Protein AF-A0A945A8D3-F1 (afdb_monomer_lite)

Foldseek 3Di:
DPPVVVVVVVVVVVVVVVVVVVVVVVVVQQVVDPQPFFKKKKWWWKWAPDPPPDPPPDPDTDTDIDIDIDTDGDSDPVRRVVVQVVVQVVVVVCCVVPPCVVPPHIDGDDIDMDGPVPPD

Radius of gyration: 26.57 Å; chains: 1; bounding box: 71×27×73 Å

pLDDT: mean 70.33, std 12.01, range [45.16, 86.5]

Structure (mmCIF, N/CA/C/O backbone):
data_AF-A0A945A8D3-F1
#
_entry.id   AF-A0A945A8D3-F1
#
loop_
_atom_site.group_PDB
_atom_site.id
_atom_site.type_symbol
_atom_site.label_atom_id
_atom_site.label_alt_id
_atom_site.label_comp_id
_atom_site.label_asym_id
_atom_site.label_entity_id
_atom_site.label_seq_id
_atom_site.pdbx_PDB_ins_code
_atom_site.Cartn_x
_atom_site.Cartn_y
_atom_site.Cartn_z
_atom_site.occupancy
_atom_site.B_iso_or_equiv
_atom_site.auth_seq_id
_atom_site.auth_comp_id
_atom_site.auth_asym_id
_atom_site.auth_atom_id
_atom_site.pdbx_PDB_model_num
ATOM 1 N N . MET A 1 1 ? -46.287 -13.368 46.633 1.00 57.59 1 MET A N 1
ATOM 2 C CA . MET A 1 1 ? -46.154 -12.188 45.743 1.00 57.59 1 MET A CA 1
ATOM 3 C C . MET A 1 1 ? -44.778 -11.512 45.806 1.00 57.59 1 MET A C 1
ATOM 5 O O . MET A 1 1 ? -44.455 -10.834 44.848 1.00 57.59 1 MET A O 1
ATOM 9 N N . GLY A 1 2 ? -43.952 -11.693 46.851 1.00 58.75 2 GLY A N 1
ATOM 10 C CA . GLY A 1 2 ? -42.646 -11.010 46.960 1.00 58.75 2 GLY A CA 1
ATOM 11 C C . GLY A 1 2 ? -41.500 -11.566 46.096 1.00 58.75 2 GLY A C 1
ATOM 12 O O . GLY A 1 2 ? -40.631 -10.803 45.688 1.00 58.75 2 GLY A O 1
ATOM 13 N N . GLU A 1 3 ? -41.496 -12.864 45.773 1.00 58.59 3 GLU A N 1
ATOM 14 C CA . GLU A 1 3 ? -40.384 -13.493 45.028 1.00 58.59 3 GLU A CA 1
ATOM 15 C C . GLU A 1 3 ? -40.345 -13.118 43.539 1.00 58.59 3 GLU A C 1
ATOM 17 O O . GLU A 1 3 ? -39.271 -12.929 42.971 1.00 58.59 3 GLU A O 1
ATOM 22 N N . VAL A 1 4 ? -41.512 -12.935 42.913 1.00 69.06 4 VAL A N 1
ATOM 23 C CA . VAL A 1 4 ? -41.612 -12.572 41.487 1.00 69.06 4 VAL A CA 1
ATOM 24 C C . VAL A 1 4 ? -41.061 -11.163 41.245 1.00 69.06 4 VAL A C 1
ATOM 26 O O . VAL A 1 4 ? -40.375 -10.919 40.254 1.00 69.06 4 VAL A O 1
ATOM 29 N N . THR A 1 5 ? -41.290 -10.243 42.183 1.00 70.69 5 THR A N 1
ATOM 30 C CA . THR A 1 5 ? -40.803 -8.859 42.117 1.00 70.69 5 THR A CA 1
ATOM 31 C C . THR A 1 5 ? -39.278 -8.781 42.241 1.00 70.69 5 THR A C 1
ATOM 33 O O . THR A 1 5 ? -38.643 -7.977 41.562 1.00 70.69 5 THR A O 1
ATOM 36 N N . LEU A 1 6 ? -38.682 -9.652 43.063 1.00 70.38 6 LEU A N 1
ATOM 37 C CA . LEU A 1 6 ? -37.231 -9.760 43.249 1.00 70.38 6 LEU A CA 1
ATOM 38 C C . LEU A 1 6 ? -36.528 -10.314 42.003 1.00 70.38 6 LEU A C 1
ATOM 40 O O . LEU A 1 6 ? -35.495 -9.781 41.597 1.00 70.38 6 LEU A O 1
ATOM 44 N N . MET A 1 7 ? -37.111 -11.325 41.352 1.00 75.88 7 MET A N 1
ATOM 45 C CA . MET A 1 7 ? -36.576 -11.847 40.090 1.00 75.88 7 MET A CA 1
ATOM 46 C C . MET A 1 7 ? -36.651 -10.822 38.955 1.00 75.88 7 MET A C 1
ATOM 48 O O . MET A 1 7 ? -35.687 -10.677 38.201 1.00 75.88 7 MET A O 1
ATOM 52 N N . LEU A 1 8 ? -37.753 -10.071 38.857 1.00 77.94 8 LEU A N 1
ATOM 53 C CA . LEU A 1 8 ? -37.900 -9.037 37.830 1.00 77.94 8 LEU A CA 1
ATOM 54 C C . LEU A 1 8 ? -36.867 -7.915 38.008 1.00 77.94 8 LEU A C 1
ATOM 56 O O . LEU A 1 8 ? -36.231 -7.495 37.043 1.00 77.94 8 LEU A O 1
ATOM 60 N N . ALA A 1 9 ? -36.659 -7.466 39.249 1.00 78.56 9 ALA A N 1
ATOM 61 C CA . ALA A 1 9 ? -35.666 -6.444 39.568 1.00 78.56 9 ALA A CA 1
ATOM 62 C C . ALA A 1 9 ? -34.234 -6.910 39.247 1.00 78.56 9 ALA A C 1
ATOM 64 O O . ALA A 1 9 ? -33.450 -6.143 38.686 1.00 78.56 9 ALA A O 1
ATOM 65 N N . GLY A 1 10 ? -33.910 -8.176 39.536 1.00 79.56 10 GLY A N 1
ATOM 66 C CA . GLY A 1 10 ? -32.617 -8.773 39.197 1.00 79.56 10 GLY A CA 1
ATOM 67 C C . GLY A 1 10 ? -32.368 -8.846 37.689 1.00 79.56 10 GLY A C 1
ATOM 68 O O . GLY A 1 10 ? -31.277 -8.509 37.229 1.00 79.56 10 GLY A O 1
ATOM 69 N N . LEU A 1 11 ? -33.388 -9.212 36.907 1.00 86.50 11 LEU A N 1
ATOM 70 C CA . LEU A 1 11 ? -33.291 -9.275 35.447 1.00 86.50 11 LEU A CA 1
ATOM 71 C C . LEU A 1 11 ? -33.061 -7.886 34.834 1.00 86.50 11 LEU A C 1
ATOM 73 O O . LEU A 1 11 ? -32.198 -7.718 33.976 1.00 86.50 11 LEU A O 1
ATOM 77 N N . ILE A 1 12 ? -33.791 -6.876 35.315 1.00 85.50 12 ILE A N 1
ATOM 78 C CA . ILE A 1 12 ? -33.650 -5.490 34.851 1.00 85.50 12 ILE A CA 1
ATOM 79 C C . ILE A 1 12 ? -32.253 -4.959 35.182 1.00 85.50 12 ILE A C 1
ATOM 81 O O . ILE A 1 12 ? -31.591 -4.390 34.313 1.00 85.50 12 ILE A O 1
ATOM 85 N N . ALA A 1 13 ? -31.770 -5.189 36.406 1.00 83.69 13 ALA A N 1
ATOM 86 C CA . ALA A 1 13 ? -30.426 -4.789 36.809 1.00 83.69 13 ALA A CA 1
ATOM 87 C C . ALA A 1 13 ? -29.351 -5.460 35.940 1.00 83.69 13 ALA A C 1
ATOM 89 O O . ALA A 1 13 ? -28.419 -4.791 35.496 1.00 83.6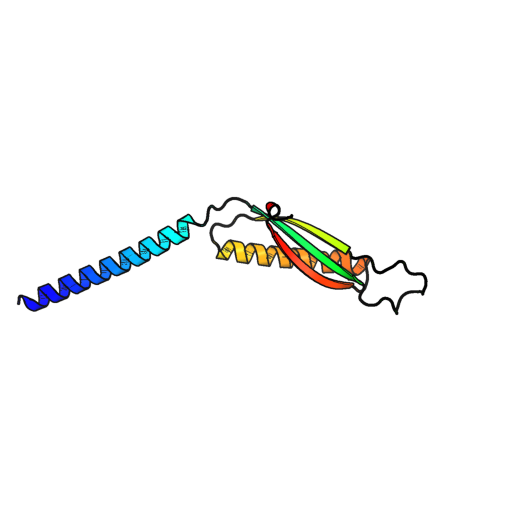9 13 ALA A O 1
ATOM 90 N N . PHE A 1 14 ? -29.508 -6.749 35.628 1.00 84.44 14 PHE A N 1
ATOM 91 C CA . PHE A 1 14 ? -28.596 -7.475 34.748 1.00 84.44 14 PHE A CA 1
ATOM 92 C C . PHE A 1 14 ? -28.607 -6.921 33.314 1.00 84.44 14 PHE A C 1
ATOM 94 O O . PHE A 1 14 ? -27.544 -6.647 32.756 1.00 84.44 14 PHE A O 1
ATOM 101 N N . CYS A 1 15 ? -29.784 -6.672 32.732 1.00 82.38 15 CYS A N 1
ATOM 102 C CA . CYS A 1 15 ? -29.912 -6.079 31.397 1.00 82.38 15 CYS A CA 1
ATOM 103 C C . CYS A 1 15 ? -29.283 -4.681 31.314 1.00 82.38 15 CYS A C 1
ATOM 105 O O . CYS A 1 15 ? -28.598 -4.370 30.334 1.00 82.38 15 CYS A O 1
ATOM 107 N N . LEU A 1 16 ? -29.466 -3.852 32.346 1.00 86.38 16 LEU A N 1
ATOM 108 C CA . LEU A 1 16 ? -28.845 -2.530 32.423 1.00 86.38 16 LEU A CA 1
ATOM 109 C C . LEU A 1 16 ? -27.324 -2.638 32.527 1.00 86.38 16 LEU A C 1
ATOM 111 O O . LEU A 1 16 ? -26.613 -1.919 31.832 1.00 86.38 16 LEU A O 1
ATOM 115 N N . LEU A 1 17 ? -26.820 -3.568 33.337 1.00 85.88 17 LEU A N 1
ATOM 116 C CA . LEU A 1 17 ? -25.389 -3.763 33.548 1.00 85.88 17 LEU A CA 1
ATOM 117 C C . LEU A 1 17 ? -24.696 -4.265 32.269 1.00 85.88 17 LEU A C 1
ATOM 119 O O . LEU A 1 17 ? -23.657 -3.729 31.887 1.00 85.88 17 LEU A O 1
ATOM 123 N N . VAL A 1 18 ? -25.312 -5.204 31.544 1.00 83.31 18 VAL A N 1
ATOM 124 C CA . VAL A 1 18 ? -24.830 -5.665 30.229 1.00 83.31 18 VAL A CA 1
ATOM 125 C C . VAL A 1 18 ? -24.836 -4.526 29.206 1.00 83.31 18 VAL A C 1
ATOM 127 O O . VAL A 1 18 ? -23.840 -4.329 28.511 1.00 83.31 18 VAL A O 1
ATOM 130 N N . SER A 1 19 ? -25.909 -3.732 29.152 1.00 78.31 19 SER A N 1
ATOM 131 C CA . SER A 1 19 ? -26.005 -2.572 28.252 1.00 78.31 19 SER A CA 1
ATOM 132 C C . SER A 1 19 ? -24.929 -1.525 28.551 1.00 78.31 19 SER A C 1
ATOM 134 O O . SER A 1 19 ? -24.326 -0.976 27.632 1.00 78.31 19 SER A O 1
ATOM 136 N N . LEU A 1 20 ? -24.629 -1.289 29.831 1.00 80.69 20 LEU A N 1
ATOM 137 C CA . LEU A 1 20 ? -23.614 -0.327 30.261 1.00 80.69 20 LEU A CA 1
ATOM 138 C C . LEU A 1 20 ? -22.192 -0.801 29.928 1.00 80.69 20 LEU A C 1
ATOM 140 O O . LEU A 1 20 ? -21.364 -0.001 29.495 1.00 80.69 20 LEU A O 1
ATOM 144 N N . ILE A 1 21 ? -21.913 -2.101 30.084 1.00 78.38 21 ILE A N 1
ATOM 145 C CA . ILE A 1 21 ? -20.645 -2.714 29.659 1.00 78.38 21 ILE A CA 1
ATOM 146 C C . ILE A 1 21 ? -20.495 -2.617 28.140 1.00 78.38 21 ILE A C 1
ATOM 148 O O . ILE A 1 21 ? -19.424 -2.251 27.654 1.00 78.38 21 ILE A O 1
ATOM 152 N N . TYR A 1 22 ? -21.561 -2.906 27.390 1.00 71.88 22 TYR A N 1
ATOM 153 C CA . TYR A 1 22 ? -21.550 -2.831 25.932 1.00 71.88 22 TYR A CA 1
ATOM 154 C C . TYR A 1 22 ? -21.311 -1.394 25.447 1.00 71.88 22 TYR A C 1
ATOM 156 O O . TYR A 1 22 ? -20.406 -1.164 24.647 1.00 71.88 22 TYR A O 1
ATOM 164 N N . ALA A 1 23 ? -22.026 -0.418 26.016 1.00 69.19 23 ALA A N 1
ATOM 165 C CA . ALA A 1 23 ? -21.848 1.002 25.719 1.00 69.19 23 ALA A CA 1
ATOM 166 C C . ALA A 1 23 ? -20.436 1.493 26.072 1.00 69.19 23 ALA A C 1
ATOM 168 O O . ALA A 1 23 ? -19.796 2.157 25.261 1.00 69.19 23 ALA A O 1
ATOM 169 N N . ARG A 1 24 ? -19.892 1.109 27.238 1.00 63.50 24 ARG A N 1
ATOM 170 C CA . ARG A 1 24 ? -18.512 1.465 27.612 1.00 63.50 24 ARG A CA 1
ATOM 171 C C . ARG A 1 24 ? -17.471 0.852 26.686 1.00 63.50 24 ARG A C 1
ATOM 173 O O . ARG A 1 24 ? -16.492 1.519 26.356 1.00 63.50 24 ARG A O 1
ATOM 180 N N . LYS A 1 25 ? -17.677 -0.390 26.242 1.00 56.47 25 LYS A N 1
ATOM 181 C CA . LYS A 1 25 ? -16.790 -1.032 25.267 1.00 56.47 25 LYS A CA 1
ATOM 182 C C . LYS A 1 25 ? -16.841 -0.302 23.923 1.00 56.47 25 LYS A C 1
ATOM 184 O O . LYS A 1 25 ? -15.798 -0.084 23.323 1.00 56.47 25 LYS A O 1
ATOM 189 N N . GLN A 1 26 ? -18.020 0.145 23.495 1.00 50.91 26 GLN A N 1
ATOM 190 C CA . GLN A 1 26 ? -18.185 0.933 22.273 1.00 50.91 26 GLN A CA 1
ATOM 191 C C . GLN A 1 26 ? -17.532 2.318 22.378 1.00 50.91 26 GLN A C 1
ATOM 193 O O . GLN A 1 26 ? -16.815 2.709 21.464 1.00 50.91 26 GLN A O 1
ATOM 198 N N . SER A 1 27 ? -17.686 3.028 23.502 1.00 51.47 27 SER A N 1
ATOM 199 C CA . SER A 1 27 ? -17.025 4.325 23.723 1.00 51.47 27 SER A CA 1
ATOM 200 C C . SER A 1 27 ? -15.501 4.209 23.765 1.00 51.47 27 SER A C 1
ATOM 202 O O . SER A 1 27 ? -14.812 5.066 23.222 1.00 51.47 27 SER A O 1
ATOM 204 N N . SER A 1 28 ? -14.968 3.128 24.344 1.00 50.06 28 SER A N 1
ATOM 205 C CA . SER A 1 28 ? -13.524 2.870 24.347 1.00 50.06 28 SER A CA 1
ATOM 206 C C . SER A 1 28 ? -12.972 2.557 22.953 1.00 50.06 28 SER A C 1
ATOM 208 O O . SER A 1 28 ? -11.798 2.812 22.711 1.00 50.06 28 SER A O 1
ATOM 210 N N . VAL A 1 29 ? -13.786 2.004 22.048 1.00 48.59 29 VAL A N 1
ATOM 211 C CA . VAL A 1 29 ? -13.392 1.732 20.654 1.00 48.59 29 VAL A CA 1
ATOM 212 C C . VAL A 1 29 ? -13.577 2.976 19.775 1.00 48.59 29 VAL A C 1
ATOM 214 O O . VAL A 1 29 ? -12.749 3.234 18.907 1.00 48.59 29 VAL A O 1
ATOM 217 N N . ALA A 1 30 ? -14.605 3.789 20.032 1.00 45.56 30 ALA A N 1
ATOM 218 C CA . ALA A 1 30 ? -14.850 5.043 19.319 1.00 45.56 30 ALA A CA 1
ATOM 219 C C . ALA A 1 30 ? -13.794 6.122 19.624 1.00 45.56 30 ALA A C 1
ATOM 221 O O . ALA A 1 30 ? -13.480 6.925 18.756 1.00 45.56 30 ALA A O 1
ATOM 222 N N . GLN A 1 31 ? -13.191 6.116 20.819 1.00 45.78 31 GLN A N 1
ATOM 223 C CA . GLN A 1 31 ? -12.116 7.054 21.184 1.00 45.78 31 GLN A CA 1
ATOM 224 C C . GLN A 1 31 ? -10.725 6.694 20.625 1.00 45.78 31 GLN A C 1
ATOM 226 O O . GLN A 1 31 ? -9.772 7.427 20.872 1.00 45.78 31 GLN A O 1
ATOM 231 N N . LEU A 1 32 ? -10.588 5.597 19.873 1.00 48.41 32 LEU A N 1
ATOM 232 C CA . LEU A 1 32 ? -9.328 5.204 19.221 1.00 48.41 32 LEU A CA 1
ATOM 233 C C . LEU A 1 32 ? -9.239 5.626 17.747 1.00 48.41 32 LEU A C 1
ATOM 235 O O . LEU A 1 32 ? -8.175 5.494 17.147 1.00 48.41 32 LEU A O 1
ATOM 239 N N . PHE A 1 33 ? -10.326 6.143 17.172 1.00 49.62 33 PHE A N 1
ATOM 240 C CA . PHE A 1 33 ? -10.346 6.679 15.816 1.00 49.62 33 PHE A CA 1
ATOM 241 C C . PHE A 1 33 ? -10.446 8.196 15.885 1.00 49.62 33 PHE A C 1
ATOM 243 O O . PHE A 1 33 ? -11.534 8.756 15.934 1.00 49.62 33 PHE A O 1
ATOM 250 N N . ASP A 1 34 ? -9.294 8.859 15.904 1.00 52.50 34 ASP A N 1
ATOM 251 C CA . ASP A 1 34 ? -9.219 10.244 15.456 1.00 52.50 34 ASP A CA 1
ATOM 252 C C . ASP A 1 34 ? -9.200 10.184 13.916 1.00 52.50 34 ASP A C 1
ATOM 254 O O . ASP A 1 34 ? -8.234 9.643 13.364 1.00 52.50 34 ASP A O 1
ATOM 258 N 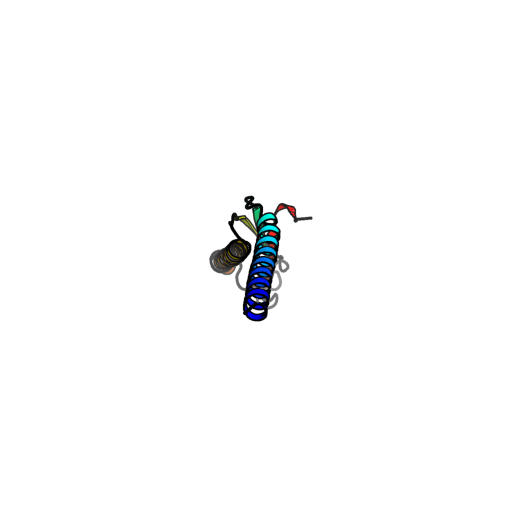N . PRO A 1 35 ? -10.258 10.622 13.197 1.00 57.72 35 PRO A N 1
ATOM 259 C CA . PRO A 1 35 ? -10.333 10.571 11.737 1.00 57.72 35 PRO A CA 1
ATOM 260 C C . PRO A 1 35 ? -9.434 11.653 11.125 1.00 57.72 35 PRO A C 1
ATOM 262 O O . PRO A 1 35 ? -9.859 12.468 10.300 1.00 57.72 35 PRO A O 1
ATOM 265 N N . GLN A 1 36 ? -8.172 11.696 11.552 1.00 62.81 36 GLN A N 1
ATOM 266 C CA . GLN A 1 36 ? -7.192 12.585 10.976 1.00 62.81 36 GLN A CA 1
ATOM 267 C C . GLN A 1 36 ? -6.820 12.079 9.586 1.00 62.81 36 GLN A C 1
ATOM 269 O O . GLN A 1 36 ? -6.481 10.899 9.414 1.00 62.81 36 GLN A O 1
ATOM 274 N N . PRO A 1 37 ? -6.856 12.965 8.580 1.00 70.75 37 PRO A N 1
ATOM 275 C CA . PRO A 1 37 ? -6.382 12.628 7.256 1.00 70.75 37 PRO A CA 1
ATOM 276 C C . PRO A 1 37 ? -4.925 12.178 7.354 1.00 70.75 37 PRO A C 1
ATOM 278 O O . PRO A 1 37 ? -4.044 12.942 7.741 1.00 70.75 37 PRO A O 1
ATOM 281 N N . THR A 1 38 ? -4.682 10.918 7.010 1.00 76.00 38 THR A N 1
ATOM 282 C CA . THR A 1 38 ? -3.357 10.310 7.073 1.00 76.00 38 THR A CA 1
ATOM 283 C C . THR A 1 38 ? -2.832 10.140 5.660 1.00 76.00 38 THR A C 1
ATOM 285 O O . THR A 1 38 ? -3.515 9.598 4.786 1.00 76.00 38 THR A O 1
ATOM 288 N N . ASP A 1 39 ? -1.605 10.593 5.431 1.00 81.12 39 ASP A N 1
ATOM 289 C CA . ASP A 1 39 ? -0.926 10.381 4.161 1.00 81.12 39 ASP A CA 1
ATOM 290 C C . ASP A 1 39 ? -0.433 8.929 4.088 1.00 81.12 39 ASP A C 1
ATOM 292 O O . ASP A 1 39 ? 0.230 8.432 4.999 1.00 81.12 39 ASP A O 1
ATOM 296 N N . TYR A 1 40 ? -0.781 8.239 3.007 1.00 77.62 40 TYR A N 1
ATOM 297 C CA . TYR A 1 40 ? -0.417 6.860 2.711 1.00 77.62 40 TYR A CA 1
ATOM 298 C C . TYR A 1 40 ? 0.459 6.784 1.473 1.00 77.62 40 TYR A C 1
ATOM 300 O O . TYR A 1 40 ? 0.269 7.491 0.484 1.00 77.62 40 TYR A O 1
ATOM 308 N N . ALA A 1 41 ? 1.402 5.862 1.552 1.00 80.00 41 ALA A N 1
ATOM 309 C CA . ALA A 1 41 ? 2.367 5.530 0.537 1.00 80.00 41 ALA A CA 1
ATOM 310 C C . ALA A 1 41 ? 2.130 4.104 0.051 1.00 80.00 41 ALA A C 1
ATOM 312 O O . ALA A 1 41 ? 2.060 3.196 0.878 1.00 80.00 41 ALA A O 1
ATOM 313 N N . LEU A 1 42 ? 2.066 3.901 -1.263 1.00 78.25 42 LEU A N 1
ATOM 314 C CA . LEU A 1 42 ? 2.214 2.584 -1.869 1.00 78.25 42 LEU A CA 1
ATOM 315 C C . LEU A 1 42 ? 3.546 2.517 -2.602 1.00 78.25 42 LEU A C 1
ATOM 317 O O . LEU A 1 42 ? 3.750 3.266 -3.553 1.00 78.25 42 LEU A O 1
ATOM 321 N N . THR A 1 43 ? 4.405 1.597 -2.194 1.00 78.88 43 THR A N 1
ATOM 322 C CA . THR A 1 43 ? 5.649 1.293 -2.895 1.00 78.88 43 THR A CA 1
ATOM 323 C C . THR A 1 43 ? 5.496 -0.043 -3.606 1.00 78.88 43 THR A C 1
ATOM 325 O O . THR A 1 43 ? 5.160 -1.049 -2.979 1.00 78.88 43 THR A O 1
ATOM 328 N N . ILE A 1 44 ? 5.720 -0.051 -4.918 1.00 75.38 44 ILE A N 1
ATOM 329 C CA . ILE A 1 44 ? 5.738 -1.266 -5.735 1.00 75.38 44 ILE A CA 1
ATOM 330 C C . ILE A 1 44 ? 7.181 -1.525 -6.152 1.00 75.38 44 ILE A C 1
ATOM 332 O O . ILE A 1 44 ? 7.786 -0.677 -6.807 1.00 75.38 44 ILE A O 1
ATOM 336 N N . TRP A 1 45 ? 7.705 -2.700 -5.795 1.00 76.69 45 TRP A N 1
ATOM 337 C CA . TRP A 1 45 ? 8.975 -3.199 -6.319 1.00 76.69 45 TRP A CA 1
ATOM 338 C C . TRP A 1 45 ? 8.712 -4.227 -7.407 1.00 76.69 45 TRP A C 1
ATOM 340 O O . TRP A 1 45 ? 8.011 -5.221 -7.183 1.00 76.69 45 TRP A O 1
ATOM 350 N N . ALA A 1 46 ? 9.295 -3.996 -8.576 1.00 71.06 46 ALA A N 1
ATOM 351 C CA . ALA A 1 46 ? 9.222 -4.912 -9.698 1.00 71.06 46 ALA A CA 1
ATOM 352 C C . ALA A 1 46 ? 10.623 -5.250 -10.211 1.00 71.06 46 ALA A C 1
ATOM 354 O O . ALA A 1 46 ? 11.459 -4.362 -10.388 1.00 71.06 46 ALA A O 1
ATOM 355 N N . ASP A 1 47 ? 10.837 -6.538 -10.471 1.00 71.19 47 ASP A N 1
ATOM 356 C CA . ASP A 1 47 ? 12.029 -7.077 -11.115 1.00 71.19 47 ASP A CA 1
ATOM 357 C C . ASP A 1 47 ? 11.631 -7.576 -12.518 1.00 71.19 47 ASP A C 1
ATOM 359 O O . ASP A 1 47 ? 10.505 -8.044 -12.705 1.00 71.19 47 ASP A O 1
ATOM 363 N N . PRO A 1 48 ? 12.487 -7.487 -13.541 1.00 65.12 48 PRO A N 1
ATOM 364 C CA . PRO A 1 48 ? 12.164 -8.010 -14.868 1.00 65.12 48 PRO A CA 1
ATOM 365 C C . PRO A 1 48 ? 11.956 -9.533 -14.839 1.00 65.12 48 PRO A C 1
ATOM 367 O O . PRO A 1 48 ? 12.564 -10.258 -14.049 1.00 65.12 48 PRO A O 1
ATOM 370 N N . ALA A 1 49 ? 11.049 -10.028 -15.684 1.00 65.44 49 ALA A N 1
ATOM 371 C CA . ALA A 1 49 ? 10.533 -11.391 -15.589 1.00 65.44 49 ALA A CA 1
ATOM 372 C C . ALA A 1 49 ? 11.539 -12.480 -16.000 1.00 65.44 49 ALA A C 1
ATOM 374 O O . ALA A 1 49 ? 11.392 -13.608 -15.517 1.00 65.44 49 ALA A O 1
ATOM 375 N N . ASP A 1 50 ? 12.553 -12.154 -16.810 1.00 60.16 50 ASP A N 1
ATOM 376 C CA . ASP A 1 50 ? 13.661 -13.049 -17.166 1.00 60.16 50 ASP A CA 1
ATOM 377 C C . ASP A 1 50 ? 14.829 -12.268 -17.818 1.00 60.16 50 ASP A C 1
ATOM 379 O O . ASP A 1 50 ? 14.582 -11.498 -18.749 1.00 60.16 50 ASP A O 1
ATOM 383 N N . PRO A 1 51 ? 16.094 -12.434 -17.383 1.00 51.28 51 PRO A N 1
ATOM 384 C CA . PRO A 1 51 ? 17.254 -11.890 -18.095 1.00 51.28 51 PRO A CA 1
ATOM 385 C C . PRO A 1 51 ? 17.625 -12.670 -19.374 1.00 51.28 51 PRO A C 1
ATOM 387 O O . PRO A 1 51 ? 18.441 -12.185 -20.151 1.00 51.28 51 PRO A O 1
ATOM 390 N N . THR A 1 52 ? 17.065 -13.865 -19.618 1.00 50.25 52 THR A N 1
ATOM 391 C CA . THR A 1 52 ? 17.520 -14.768 -20.701 1.00 50.25 52 THR A CA 1
ATOM 392 C C . THR A 1 52 ? 16.892 -14.528 -22.079 1.00 50.25 52 THR A C 1
ATOM 394 O O . THR A 1 52 ? 17.347 -15.103 -23.066 1.00 50.25 52 THR A O 1
ATOM 397 N N . THR A 1 53 ? 15.885 -13.658 -22.185 1.00 49.50 53 THR A N 1
ATOM 398 C CA . THR A 1 53 ? 15.186 -13.347 -23.451 1.00 49.50 53 THR A CA 1
ATOM 399 C C . THR A 1 53 ? 15.579 -12.006 -24.081 1.00 49.50 53 THR A C 1
ATOM 401 O O . THR A 1 53 ? 15.017 -11.630 -25.108 1.00 49.50 53 THR A O 1
ATOM 404 N N . GLY A 1 54 ? 16.528 -11.274 -23.489 1.00 53.19 54 GLY A N 1
ATOM 405 C CA . GLY A 1 54 ? 17.091 -10.038 -24.046 1.00 53.19 54 GLY A CA 1
ATOM 406 C C . GLY A 1 54 ? 18.514 -10.248 -24.582 1.00 53.19 54 GLY A C 1
ATOM 407 O O . GLY A 1 54 ? 19.193 -11.167 -24.125 1.00 53.19 54 GLY A O 1
ATOM 408 N N . PRO A 1 55 ? 18.986 -9.432 -25.549 1.00 45.16 55 PRO A N 1
ATOM 409 C CA . PRO A 1 55 ? 20.357 -9.518 -26.050 1.00 45.16 55 PRO A CA 1
ATOM 410 C C . PRO A 1 55 ? 21.359 -9.462 -24.890 1.00 45.16 55 PRO A C 1
ATOM 412 O O . PRO A 1 55 ? 21.173 -8.704 -23.943 1.00 45.16 55 PRO A O 1
ATOM 415 N N . THR A 1 56 ? 22.422 -10.262 -24.985 1.00 50.12 56 THR A N 1
ATOM 416 C CA . THR A 1 56 ? 23.454 -10.517 -23.958 1.00 50.12 56 THR A CA 1
ATOM 417 C C . THR A 1 56 ? 24.172 -9.262 -23.413 1.00 50.12 56 THR A C 1
ATOM 419 O O . THR A 1 56 ? 24.864 -9.360 -22.407 1.00 50.12 56 THR A O 1
ATOM 422 N N . ASP A 1 57 ? 23.942 -8.084 -24.006 1.00 48.81 57 ASP A N 1
ATOM 423 C CA . ASP A 1 57 ? 24.431 -6.759 -23.577 1.00 48.81 57 ASP A CA 1
ATOM 424 C C . ASP A 1 57 ? 23.361 -5.879 -22.888 1.00 48.81 57 ASP A C 1
ATOM 426 O O . ASP A 1 57 ? 23.557 -4.677 -22.691 1.00 48.81 57 ASP A O 1
ATOM 430 N N . ALA A 1 58 ? 22.196 -6.432 -22.535 1.00 47.97 58 ALA A N 1
ATOM 431 C CA . ALA A 1 58 ? 21.156 -5.663 -21.860 1.00 47.97 58 ALA A CA 1
ATOM 432 C C . ALA A 1 58 ? 21.607 -5.269 -20.434 1.00 47.97 58 ALA A C 1
ATOM 434 O O . ALA A 1 58 ? 22.070 -6.128 -19.677 1.00 47.97 58 ALA A O 1
ATOM 435 N N . PRO A 1 59 ? 21.475 -3.985 -20.041 1.00 49.62 59 PRO A N 1
ATOM 436 C CA . PRO A 1 59 ? 21.847 -3.525 -18.707 1.00 49.62 59 PRO A CA 1
ATOM 437 C C . PRO A 1 59 ? 21.127 -4.350 -17.632 1.00 49.62 59 PRO A C 1
ATOM 439 O O . PRO A 1 59 ? 19.970 -4.730 -17.810 1.00 49.62 59 PRO A O 1
ATOM 442 N N . MET A 1 60 ? 21.837 -4.630 -16.529 1.00 49.75 60 MET A N 1
ATOM 443 C CA . MET A 1 60 ? 21.367 -5.422 -15.383 1.00 49.75 60 MET A CA 1
ATOM 444 C C . MET A 1 60 ? 19.895 -5.149 -15.034 1.00 49.75 60 MET A C 1
ATOM 446 O O . MET A 1 60 ? 19.468 -3.994 -15.107 1.00 49.75 60 MET A O 1
ATOM 450 N N . PRO A 1 61 ? 19.142 -6.167 -14.573 1.00 52.03 61 PRO A N 1
ATOM 451 C CA . PRO A 1 61 ? 17.749 -6.011 -14.181 1.00 52.03 61 PRO A CA 1
ATOM 452 C C . PRO A 1 61 ? 17.615 -4.929 -13.101 1.00 52.03 61 PRO A C 1
ATOM 454 O O . PRO A 1 61 ? 17.962 -5.145 -11.941 1.00 52.03 61 PRO A O 1
ATOM 457 N N . GLN A 1 62 ? 17.162 -3.736 -13.490 1.00 61.09 62 GLN A N 1
ATOM 458 C CA . GLN A 1 62 ? 16.982 -2.627 -12.561 1.00 61.09 62 GLN A CA 1
ATOM 459 C C . GLN A 1 62 ? 15.704 -2.868 -11.770 1.00 61.09 62 GLN A C 1
ATOM 461 O O . GLN A 1 62 ? 14.627 -3.027 -12.345 1.00 61.09 62 GLN A O 1
ATOM 466 N N . ARG A 1 63 ? 15.826 -2.888 -10.442 1.00 65.50 63 ARG A N 1
ATOM 467 C CA . ARG A 1 63 ? 14.668 -2.834 -9.555 1.00 65.50 63 ARG A CA 1
ATOM 468 C C . ARG A 1 63 ? 13.964 -1.504 -9.777 1.00 65.50 63 ARG A C 1
ATOM 470 O O . ARG A 1 63 ? 14.552 -0.448 -9.544 1.00 65.50 63 ARG A O 1
ATOM 477 N N . ILE A 1 64 ? 12.707 -1.566 -10.191 1.00 70.38 64 ILE A N 1
ATOM 478 C CA . ILE A 1 64 ? 11.890 -0.372 -10.386 1.00 70.38 64 ILE A CA 1
ATOM 479 C C . ILE A 1 64 ? 11.064 -0.167 -9.128 1.00 70.38 64 ILE A C 1
ATOM 481 O O . ILE A 1 64 ? 10.352 -1.071 -8.687 1.00 70.38 64 ILE A O 1
ATOM 485 N N . THR A 1 65 ? 11.188 1.030 -8.562 1.00 73.44 65 THR A N 1
ATOM 486 C CA . THR A 1 65 ? 10.419 1.479 -7.405 1.00 73.44 65 THR A CA 1
ATOM 487 C C . THR A 1 65 ? 9.442 2.538 -7.884 1.00 73.44 65 THR A C 1
ATOM 489 O O . THR A 1 65 ? 9.862 3.611 -8.316 1.00 73.44 65 THR A O 1
ATOM 492 N N . VAL A 1 66 ? 8.145 2.242 -7.817 1.00 75.25 66 VAL A N 1
ATOM 493 C CA . VAL A 1 66 ? 7.093 3.231 -8.090 1.00 75.25 66 VAL A CA 1
ATOM 494 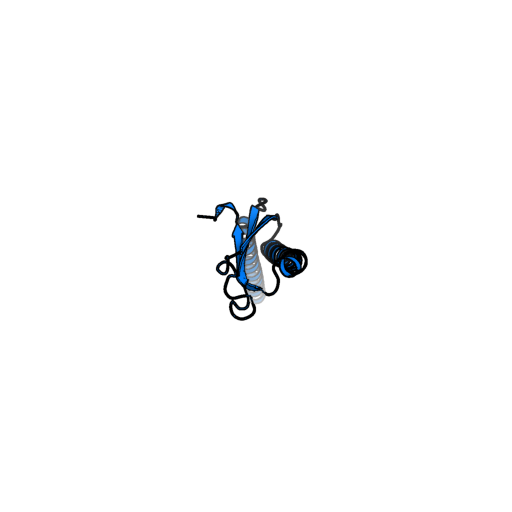C C . VAL A 1 66 ? 6.389 3.565 -6.790 1.00 75.25 66 VAL A C 1
ATOM 496 O O . VAL A 1 66 ? 5.966 2.667 -6.057 1.00 75.25 66 VAL A O 1
ATOM 499 N N . GLU A 1 67 ? 6.281 4.861 -6.515 1.00 80.62 67 GLU A N 1
ATOM 500 C CA . GLU A 1 67 ? 5.632 5.380 -5.322 1.00 80.62 67 GLU A CA 1
ATOM 501 C C . GLU A 1 67 ? 4.335 6.099 -5.668 1.00 80.62 67 GLU A C 1
ATOM 503 O O . GLU A 1 67 ? 4.309 7.020 -6.483 1.00 80.62 67 GLU A O 1
ATOM 508 N N . TYR A 1 68 ? 3.267 5.716 -4.977 1.00 80.19 68 TYR A N 1
ATOM 509 C CA . TYR A 1 68 ? 1.995 6.418 -5.009 1.00 80.19 68 TYR A CA 1
ATOM 510 C C . TYR A 1 68 ? 1.731 7.044 -3.650 1.00 80.19 68 TYR A C 1
ATOM 512 O O . TYR A 1 68 ? 1.866 6.384 -2.620 1.00 80.19 68 TYR A O 1
ATOM 520 N N . LEU A 1 69 ? 1.321 8.306 -3.652 1.00 83.19 69 LEU A N 1
ATOM 521 C CA . LEU A 1 69 ? 0.955 9.048 -2.454 1.00 83.19 69 LEU A CA 1
ATOM 522 C C . LEU A 1 69 ? -0.531 9.385 -2.500 1.00 83.19 69 LEU A C 1
ATOM 524 O O . LEU A 1 69 ? -1.057 9.796 -3.534 1.00 83.19 69 LEU A O 1
ATOM 528 N N . THR A 1 70 ? -1.219 9.212 -1.379 1.00 83.50 70 THR A N 1
ATOM 529 C CA . THR A 1 70 ? -2.614 9.626 -1.243 1.00 83.50 70 THR A CA 1
ATOM 530 C C . THR A 1 70 ? -2.912 10.041 0.187 1.00 83.50 70 THR A C 1
ATOM 532 O O . THR A 1 70 ? -2.277 9.559 1.118 1.00 83.50 70 THR A O 1
ATOM 535 N N . ARG A 1 71 ? -3.907 10.901 0.370 1.00 83.31 71 ARG A N 1
ATOM 536 C CA . ARG A 1 71 ? -4.423 11.271 1.685 1.00 83.31 71 ARG A CA 1
ATOM 537 C C . ARG A 1 71 ? -5.723 10.516 1.910 1.00 83.31 71 ARG A C 1
ATOM 539 O O . ARG A 1 71 ? -6.676 10.719 1.161 1.00 83.31 71 ARG A O 1
ATOM 546 N N . LEU A 1 72 ? -5.751 9.627 2.901 1.00 81.12 72 LEU A N 1
ATOM 547 C CA . LEU A 1 72 ? -6.955 8.882 3.266 1.00 81.12 72 LEU A CA 1
ATOM 548 C C . LEU A 1 72 ? -7.533 9.451 4.557 1.00 81.12 72 LEU A C 1
ATOM 550 O O . LEU A 1 72 ? -6.825 9.604 5.551 1.00 81.12 72 LEU A O 1
ATOM 554 N N . GLN A 1 73 ? -8.830 9.720 4.530 1.00 78.56 73 GLN A N 1
ATOM 555 C CA . GLN A 1 73 ? -9.638 10.046 5.694 1.00 78.56 73 GLN A CA 1
ATOM 556 C C . GLN A 1 73 ? -10.819 9.079 5.712 1.00 78.56 73 GLN A C 1
ATOM 558 O O . GLN A 1 73 ? -11.362 8.755 4.655 1.00 78.56 73 GLN A O 1
ATOM 563 N N . ALA A 1 74 ? -11.158 8.571 6.888 1.00 80.00 74 ALA A N 1
ATOM 564 C CA . ALA A 1 74 ? -12.241 7.620 7.075 1.00 80.00 74 ALA A CA 1
ATOM 565 C C . ALA A 1 74 ? -12.804 7.782 8.485 1.00 80.00 74 ALA A C 1
ATOM 567 O O . ALA A 1 74 ? -12.036 8.021 9.420 1.00 80.00 74 ALA A O 1
ATOM 568 N N . ASP A 1 75 ? -14.115 7.607 8.627 1.00 77.00 75 ASP A N 1
ATOM 569 C CA . ASP A 1 75 ? -14.819 7.794 9.896 1.00 77.00 75 ASP A CA 1
ATOM 570 C C . ASP A 1 75 ? -14.810 6.506 10.743 1.00 77.00 75 ASP A C 1
ATOM 572 O O . ASP A 1 75 ? -15.178 6.508 11.918 1.00 77.00 75 ASP A O 1
ATOM 576 N N . SER A 1 76 ? -14.346 5.389 10.167 1.00 77.62 76 SER A N 1
ATOM 577 C CA . SER A 1 76 ? -14.178 4.108 10.858 1.00 77.62 76 SER A CA 1
ATOM 578 C C . SER A 1 76 ? -12.975 3.291 10.365 1.00 77.62 76 SER A C 1
ATOM 580 O O . SER A 1 76 ? -12.453 3.485 9.264 1.00 77.62 76 SER A O 1
ATOM 582 N N . ALA A 1 77 ? -12.563 2.305 11.173 1.00 76.56 77 ALA A N 1
ATOM 583 C CA . ALA A 1 77 ? -11.537 1.317 10.820 1.00 76.56 77 ALA A CA 1
ATOM 584 C C . ALA A 1 77 ? -11.842 0.579 9.511 1.00 76.56 77 ALA A C 1
ATOM 586 O O . ALA A 1 77 ? -10.945 0.288 8.719 1.00 76.56 77 ALA A O 1
ATOM 587 N N . GLU A 1 78 ? -13.115 0.240 9.323 1.00 78.94 78 GLU A N 1
ATOM 588 C CA . GLU A 1 78 ? -13.601 -0.573 8.215 1.00 78.94 78 GLU A CA 1
ATOM 589 C C . GLU A 1 78 ? -13.615 0.236 6.917 1.00 78.94 78 GLU A C 1
ATOM 591 O O . GLU A 1 78 ? -13.120 -0.227 5.886 1.00 78.94 78 GLU A O 1
ATOM 596 N N . GLU A 1 79 ? -14.052 1.494 6.991 1.00 79.88 79 GLU A N 1
ATOM 597 C CA . GLU A 1 79 ? -13.924 2.449 5.891 1.00 79.88 79 GLU A CA 1
ATOM 598 C C . GLU A 1 79 ? -12.461 2.708 5.536 1.00 79.88 79 GLU A C 1
ATOM 600 O O . GLU A 1 79 ? -12.113 2.717 4.356 1.00 79.88 79 GLU A O 1
ATOM 605 N N . LEU A 1 80 ? -11.577 2.837 6.531 1.00 81.25 80 LEU A N 1
ATOM 606 C CA . LEU A 1 80 ? -10.148 3.022 6.291 1.00 81.25 80 LEU A CA 1
ATOM 607 C C . LEU A 1 80 ? -9.532 1.800 5.597 1.00 81.25 80 LEU A C 1
ATOM 609 O O . LEU A 1 80 ? -8.754 1.949 4.654 1.00 81.25 80 LEU A O 1
ATOM 613 N N . ALA A 1 81 ? -9.874 0.588 6.038 1.00 79.12 81 ALA A N 1
ATOM 614 C CA . ALA A 1 81 ? -9.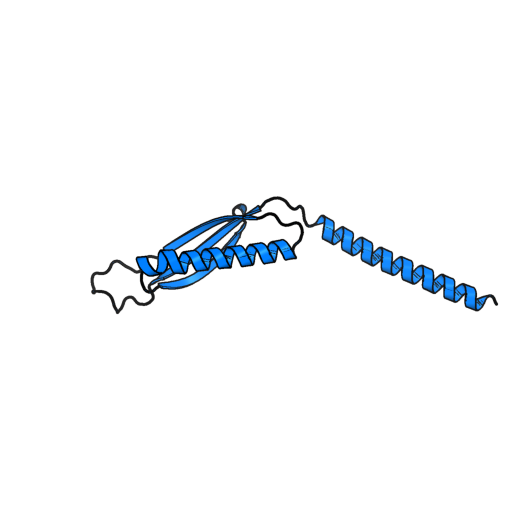416 -0.652 5.416 1.00 79.12 81 ALA A CA 1
ATOM 615 C C . ALA A 1 81 ? -9.925 -0.779 3.970 1.00 79.12 81 ALA A C 1
ATOM 617 O O . ALA A 1 81 ? -9.153 -1.118 3.069 1.00 79.12 81 ALA A O 1
ATOM 618 N N . SER A 1 82 ? -11.192 -0.435 3.732 1.00 82.94 82 SER A N 1
ATOM 619 C CA . SER A 1 82 ? -11.791 -0.395 2.397 1.00 82.94 82 SER A CA 1
ATOM 620 C C . SER A 1 82 ? -11.109 0.644 1.497 1.00 82.94 82 SER A C 1
ATOM 622 O O . SER A 1 82 ? -10.718 0.336 0.367 1.00 82.94 82 SER A O 1
ATOM 624 N N . ALA A 1 83 ? -10.854 1.850 2.013 1.00 82.25 83 ALA A N 1
ATOM 625 C CA . ALA A 1 83 ? -10.159 2.920 1.303 1.00 82.25 83 ALA A CA 1
ATOM 626 C C . ALA A 1 83 ? -8.713 2.536 0.950 1.00 82.25 83 ALA A C 1
ATOM 628 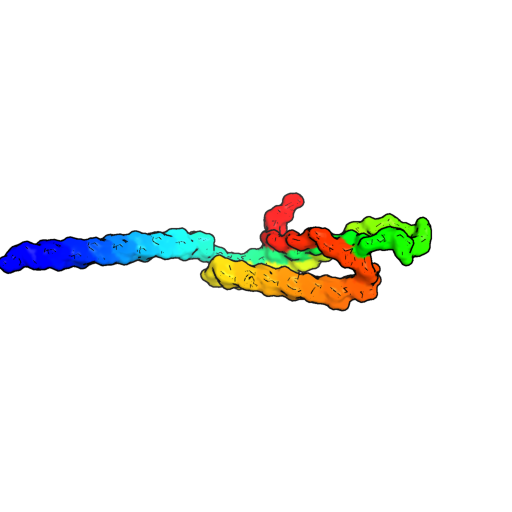O O . ALA A 1 83 ? -8.285 2.754 -0.188 1.00 82.25 83 ALA A O 1
ATOM 629 N N . LYS A 1 84 ? -7.984 1.889 1.873 1.00 80.56 84 LYS A N 1
ATOM 630 C CA . LYS A 1 84 ? -6.649 1.317 1.624 1.00 80.56 84 LYS A CA 1
ATOM 631 C C . LYS A 1 84 ? -6.692 0.258 0.527 1.00 80.56 84 LYS A C 1
ATOM 633 O O . LYS A 1 84 ? -5.925 0.339 -0.428 1.00 80.56 84 LYS A O 1
ATOM 638 N N . ALA A 1 85 ? -7.612 -0.703 0.615 1.00 84.31 85 ALA A N 1
ATOM 639 C CA . ALA A 1 85 ? -7.762 -1.746 -0.398 1.00 84.31 85 ALA A CA 1
ATOM 640 C C . ALA A 1 85 ? -8.107 -1.159 -1.779 1.00 84.31 85 ALA A C 1
ATOM 642 O O . ALA A 1 85 ? -7.581 -1.607 -2.801 1.00 84.31 85 ALA A O 1
ATOM 643 N N . GLY A 1 86 ? -8.954 -0.127 -1.818 1.00 83.88 86 GLY A N 1
ATOM 644 C CA . GLY A 1 86 ? -9.278 0.623 -3.028 1.00 83.88 86 GLY A CA 1
ATOM 645 C C . GLY A 1 86 ? -8.070 1.361 -3.607 1.00 83.88 86 GLY A C 1
ATOM 646 O O . GLY A 1 86 ? -7.837 1.292 -4.812 1.00 83.88 86 GLY A O 1
ATOM 647 N N . PHE A 1 87 ? -7.274 2.020 -2.763 1.00 83.94 87 PHE A N 1
ATOM 648 C CA . PHE A 1 87 ? -6.040 2.694 -3.167 1.00 83.94 87 PHE A CA 1
ATOM 649 C C . PHE A 1 87 ? -5.023 1.715 -3.763 1.00 83.94 87 PHE A C 1
ATOM 651 O O . PHE A 1 87 ? -4.600 1.906 -4.901 1.00 83.94 87 PHE A O 1
ATOM 658 N N . VAL A 1 88 ? -4.730 0.611 -3.066 1.00 82.88 88 VAL A N 1
ATOM 659 C CA . VAL A 1 88 ? -3.839 -0.454 -3.562 1.00 82.88 88 VAL A CA 1
ATOM 660 C C . VAL A 1 88 ? -4.317 -0.981 -4.914 1.00 82.88 88 VAL A C 1
ATOM 662 O O . VAL A 1 88 ? -3.521 -1.140 -5.838 1.00 82.88 88 VAL A O 1
ATOM 665 N N . ARG A 1 89 ? -5.626 -1.225 -5.062 1.00 85.38 89 ARG A N 1
ATOM 666 C CA . ARG A 1 89 ? -6.205 -1.724 -6.314 1.00 85.38 89 ARG A CA 1
ATOM 667 C C . ARG A 1 89 ? -6.028 -0.736 -7.464 1.00 85.38 89 ARG A C 1
ATOM 669 O O . ARG A 1 89 ? -5.642 -1.161 -8.550 1.00 85.38 89 ARG A O 1
ATOM 676 N N . ARG A 1 90 ? -6.286 0.557 -7.232 1.00 85.75 90 ARG A N 1
ATOM 677 C CA . ARG A 1 90 ? -6.112 1.611 -8.247 1.00 85.75 90 ARG A CA 1
ATOM 678 C C . ARG A 1 90 ? -4.656 1.738 -8.677 1.00 85.75 90 ARG A C 1
ATOM 680 O O . ARG A 1 90 ? -4.389 1.708 -9.869 1.00 85.75 90 ARG A O 1
ATOM 687 N N . CYS A 1 91 ? -3.727 1.807 -7.732 1.00 83.56 91 CYS A N 1
ATOM 688 C CA . CYS A 1 91 ? -2.304 1.925 -8.042 1.00 83.56 91 CYS A CA 1
ATOM 689 C C . CYS A 1 91 ? -1.744 0.677 -8.729 1.00 83.56 91 CYS A C 1
ATOM 691 O O . CYS A 1 91 ? -0.923 0.794 -9.626 1.00 83.56 91 CYS A O 1
ATOM 693 N N . ASN A 1 92 ? -2.206 -0.523 -8.368 1.00 79.94 92 ASN A N 1
ATOM 694 C CA . ASN A 1 92 ? -1.817 -1.745 -9.075 1.00 79.94 92 ASN A CA 1
ATOM 695 C C . ASN A 1 92 ? -2.378 -1.766 -10.509 1.00 79.94 92 ASN A C 1
ATOM 697 O O . ASN A 1 92 ? -1.687 -2.181 -11.434 1.00 79.94 92 ASN A O 1
ATOM 701 N N . ALA A 1 93 ? -3.612 -1.296 -10.717 1.00 83.25 93 ALA A N 1
ATOM 702 C CA . ALA A 1 93 ? -4.178 -1.157 -12.058 1.00 83.25 93 ALA A CA 1
ATOM 703 C C . ALA A 1 93 ? -3.395 -0.137 -12.900 1.00 83.25 93 ALA A C 1
ATOM 705 O O . ALA A 1 93 ? -3.023 -0.456 -14.024 1.00 83.25 93 ALA A O 1
ATOM 706 N N . ASP A 1 94 ? -3.086 1.030 -12.333 1.00 82.62 94 ASP A N 1
ATOM 707 C CA . ASP A 1 94 ? -2.268 2.065 -12.971 1.00 82.62 94 ASP A CA 1
ATOM 708 C C . ASP A 1 94 ? -0.859 1.555 -13.303 1.00 82.62 94 ASP A C 1
ATOM 710 O O . ASP A 1 94 ? -0.418 1.651 -14.443 1.00 82.62 94 ASP A O 1
ATOM 714 N N . PHE A 1 95 ? -0.195 0.880 -12.363 1.00 77.81 95 PHE A N 1
ATOM 715 C CA . PHE A 1 95 ? 1.100 0.247 -12.602 1.00 77.81 95 PHE A CA 1
ATOM 716 C C . PHE A 1 95 ? 1.033 -0.768 -13.755 1.00 77.81 95 PHE A C 1
ATOM 718 O O . PHE A 1 95 ? 1.874 -0.781 -14.654 1.00 77.81 95 PHE A O 1
ATOM 725 N N . ARG A 1 96 ? -0.006 -1.608 -13.786 1.00 75.38 96 ARG A N 1
ATOM 726 C CA . ARG A 1 96 ? -0.184 -2.611 -14.844 1.00 75.38 96 ARG A CA 1
ATOM 727 C C . ARG A 1 96 ? -0.538 -2.012 -16.202 1.00 75.38 96 ARG A C 1
ATOM 729 O O . ARG A 1 96 ? -0.154 -2.578 -17.215 1.00 75.38 96 ARG A O 1
ATOM 736 N N . GLN A 1 97 ? -1.291 -0.920 -16.240 1.00 79.31 97 GLN A N 1
ATOM 737 C CA . GLN A 1 97 ? -1.739 -0.308 -17.492 1.00 79.31 97 GLN A CA 1
ATOM 738 C C . GLN A 1 97 ? -0.732 0.699 -18.044 1.00 79.31 97 GLN A C 1
ATOM 740 O O . GLN A 1 97 ? -0.560 0.773 -19.254 1.00 79.31 97 GLN A O 1
ATOM 745 N N . GLY A 1 98 ? -0.070 1.459 -17.175 1.00 71.88 98 GLY A N 1
ATOM 746 C CA . GLY A 1 98 ? 0.890 2.490 -17.551 1.00 71.88 98 GLY A CA 1
ATOM 747 C C . GLY A 1 98 ? 2.313 1.963 -17.685 1.00 71.88 98 GLY A C 1
ATOM 748 O O . GLY A 1 98 ? 2.984 2.263 -18.666 1.00 71.88 98 GLY A O 1
ATOM 749 N N . PHE A 1 99 ? 2.780 1.149 -16.732 1.00 66.56 99 PHE A N 1
ATOM 750 C CA . PHE A 1 99 ? 4.197 0.783 -16.651 1.00 66.56 99 PHE A CA 1
ATOM 751 C C . PHE A 1 99 ? 4.533 -0.549 -17.327 1.00 66.56 99 PHE A C 1
ATOM 753 O O . PHE A 1 99 ? 5.554 -0.625 -18.002 1.00 66.56 99 PHE A O 1
ATOM 760 N N . ILE A 1 100 ? 3.691 -1.584 -17.233 1.00 65.88 100 ILE A N 1
ATOM 761 C CA . ILE A 1 100 ? 3.965 -2.873 -17.909 1.00 65.88 100 ILE A CA 1
ATOM 762 C C . ILE A 1 100 ? 4.158 -2.731 -19.432 1.00 65.88 100 ILE A C 1
ATOM 764 O O . ILE A 1 100 ? 5.078 -3.357 -19.949 1.00 65.88 100 ILE A O 1
ATOM 768 N N . PRO A 1 101 ? 3.389 -1.914 -20.180 1.00 65.75 101 PRO A N 1
ATOM 769 C CA . PRO A 1 101 ? 3.620 -1.761 -21.620 1.00 65.75 101 PRO A CA 1
ATOM 770 C C . PRO A 1 101 ? 4.949 -1.079 -21.959 1.00 65.75 101 PRO A C 1
ATOM 772 O O . PRO A 1 101 ? 5.517 -1.344 -23.013 1.00 65.75 101 PRO A O 1
ATOM 775 N N . ILE A 1 102 ? 5.431 -0.196 -21.079 1.00 64.50 102 ILE A N 1
ATOM 776 C CA . ILE A 1 102 ? 6.675 0.565 -21.266 1.00 64.50 102 ILE A CA 1
ATOM 777 C C . ILE A 1 102 ? 7.882 -0.281 -20.867 1.00 64.50 102 ILE A C 1
ATOM 779 O O . ILE A 1 102 ? 8.920 -0.251 -21.520 1.00 64.50 102 ILE A O 1
ATOM 783 N N . LEU A 1 103 ? 7.747 -1.021 -19.773 1.00 61.34 103 LEU A N 1
ATOM 784 C CA . LEU A 1 103 ? 8.837 -1.771 -19.179 1.00 61.34 103 LEU A CA 1
ATOM 785 C C . LEU A 1 103 ? 8.952 -3.167 -19.811 1.00 61.34 103 LEU A C 1
ATOM 787 O O . LEU A 1 103 ? 10.052 -3.672 -19.988 1.00 61.34 103 LEU A O 1
ATOM 791 N N . GLY A 1 104 ? 7.847 -3.772 -20.244 1.00 62.34 104 GLY A N 1
ATOM 792 C CA . GLY A 1 104 ? 7.801 -5.140 -20.757 1.00 62.34 104 GLY A CA 1
ATOM 793 C C . GLY A 1 104 ? 7.401 -6.141 -19.669 1.00 62.34 104 GLY A C 1
ATOM 794 O O . GLY A 1 104 ? 6.642 -5.824 -18.752 1.00 62.34 104 GLY A O 1
ATOM 795 N N . ALA A 1 105 ? 7.878 -7.385 -19.758 1.00 64.56 105 ALA A N 1
ATOM 796 C CA . ALA A 1 105 ? 7.528 -8.422 -18.788 1.00 64.56 105 ALA A CA 1
ATOM 797 C C . ALA A 1 105 ? 8.272 -8.207 -17.455 1.00 64.56 105 ALA A C 1
ATOM 799 O O . ALA A 1 105 ? 9.482 -8.406 -17.378 1.00 64.56 105 ALA A O 1
ATOM 800 N N . PHE A 1 106 ? 7.544 -7.842 -16.395 1.00 66.94 106 PHE A N 1
ATOM 801 C CA . PHE A 1 106 ? 8.063 -7.682 -15.030 1.00 66.94 106 PHE A CA 1
ATOM 802 C C . PHE A 1 106 ? 7.309 -8.579 -14.047 1.00 66.94 106 PHE A C 1
ATOM 804 O O . PHE A 1 106 ? 6.092 -8.756 -14.137 1.00 66.94 106 PHE A O 1
ATOM 811 N N . LYS A 1 107 ? 8.036 -9.126 -13.074 1.00 67.31 107 LYS A N 1
ATOM 812 C CA . LYS A 1 107 ? 7.498 -9.778 -11.883 1.00 67.31 107 LYS A CA 1
ATOM 813 C C . LYS A 1 107 ? 7.372 -8.728 -10.783 1.00 67.31 107 LYS A C 1
ATOM 815 O O . LYS A 1 107 ? 8.361 -8.176 -10.309 1.00 67.31 107 LYS A O 1
ATOM 820 N N . ILE A 1 108 ? 6.137 -8.456 -10.372 1.00 68.31 108 ILE A N 1
ATOM 821 C CA . ILE A 1 108 ? 5.868 -7.637 -9.187 1.00 68.31 108 ILE A CA 1
ATOM 822 C C . ILE A 1 108 ? 6.287 -8.465 -7.969 1.00 68.31 108 ILE A C 1
ATOM 824 O O . ILE A 1 108 ? 5.701 -9.517 -7.719 1.00 68.31 108 ILE A O 1
ATOM 828 N N . GLY A 1 109 ? 7.316 -8.014 -7.252 1.00 64.69 109 GLY A N 1
ATOM 829 C CA . GLY A 1 109 ? 7.884 -8.736 -6.115 1.00 64.69 109 GLY A CA 1
ATOM 830 C C . GLY A 1 109 ? 7.114 -8.472 -4.824 1.00 64.69 109 GLY A C 1
ATOM 831 O O . GLY A 1 109 ? 6.604 -9.398 -4.198 1.00 64.69 109 GLY A O 1
ATOM 832 N N . ALA A 1 110 ? 6.997 -7.202 -4.436 1.00 66.25 110 ALA A N 1
ATOM 833 C CA . ALA A 1 110 ? 6.287 -6.802 -3.226 1.00 66.25 110 ALA A CA 1
ATOM 834 C C . ALA A 1 110 ? 5.572 -5.460 -3.413 1.00 66.25 110 ALA A C 1
ATOM 836 O O . ALA A 1 110 ? 6.006 -4.593 -4.175 1.00 66.25 110 ALA A O 1
ATOM 837 N N . VAL A 1 111 ? 4.458 -5.311 -2.701 1.00 73.94 111 VAL A N 1
ATOM 838 C CA . VAL A 1 111 ? 3.661 -4.088 -2.641 1.00 73.94 111 VAL A CA 1
ATOM 839 C C . VAL A 1 111 ? 3.513 -3.726 -1.170 1.00 73.94 111 VAL A C 1
ATOM 841 O O . VAL A 1 111 ? 2.932 -4.496 -0.407 1.00 73.94 111 VAL A O 1
ATOM 844 N N . LEU A 1 112 ? 4.046 -2.575 -0.765 1.00 76.38 112 LEU A N 1
ATOM 845 C CA . LEU A 1 112 ? 3.977 -2.096 0.614 1.00 76.38 112 LEU A CA 1
ATOM 846 C C . LEU A 1 112 ? 3.100 -0.853 0.684 1.00 76.38 112 LEU A C 1
ATOM 848 O O . LEU A 1 112 ? 3.432 0.170 0.094 1.00 76.38 112 LEU A O 1
ATOM 852 N N . CYS A 1 113 ? 1.980 -0.956 1.400 1.00 76.31 113 CYS A N 1
ATOM 853 C CA . CYS A 1 113 ? 1.097 0.169 1.687 1.00 76.31 113 CYS A CA 1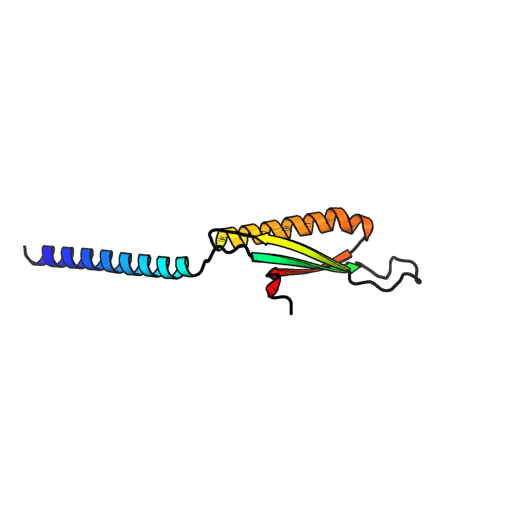
ATOM 854 C C . CYS A 1 113 ? 1.253 0.567 3.153 1.00 76.31 113 CYS A C 1
ATOM 856 O O . CYS A 1 113 ? 0.807 -0.174 4.028 1.00 76.31 113 CYS A O 1
ATOM 858 N N . GLN A 1 114 ? 1.838 1.729 3.428 1.00 78.06 114 GLN A N 1
ATOM 859 C CA . GLN A 1 114 ? 2.070 2.192 4.798 1.00 78.06 114 GLN A CA 1
ATOM 860 C C . GLN A 1 114 ? 1.838 3.700 4.940 1.00 78.06 114 GLN A C 1
ATOM 862 O O . GLN A 1 114 ? 1.886 4.419 3.937 1.00 78.06 114 GLN A O 1
ATOM 867 N N . PRO A 1 115 ? 1.559 4.205 6.151 1.00 76.31 115 PRO A N 1
ATOM 868 C CA . PRO A 1 115 ? 1.538 5.638 6.405 1.00 76.31 115 PRO A CA 1
ATOM 869 C C . PRO A 1 115 ? 2.866 6.282 5.988 1.00 76.31 115 PRO A C 1
ATOM 871 O O . PRO A 1 115 ? 3.946 5.756 6.255 1.00 76.31 115 PRO A O 1
ATOM 874 N N . ALA A 1 116 ? 2.804 7.436 5.329 1.00 72.00 116 ALA A N 1
ATOM 875 C CA . ALA A 1 116 ? 3.981 8.114 4.790 1.00 72.00 116 ALA A CA 1
ATOM 876 C C . ALA A 1 116 ? 4.981 8.527 5.886 1.00 72.00 116 ALA A C 1
ATOM 878 O O . ALA A 1 116 ? 6.181 8.567 5.630 1.00 72.00 116 ALA A O 1
ATOM 879 N N . HIS A 1 117 ? 4.501 8.770 7.109 1.00 70.50 117 HIS A N 1
ATOM 880 C CA . HIS A 1 117 ? 5.329 9.116 8.266 1.00 70.50 117 HIS A CA 1
ATOM 881 C C . HIS A 1 117 ? 6.066 7.916 8.891 1.00 70.50 117 HIS A C 1
ATOM 883 O O . HIS A 1 117 ? 6.983 8.119 9.680 1.00 70.50 117 HIS A O 1
ATOM 889 N N . GLU A 1 118 ? 5.703 6.676 8.542 1.00 71.25 118 GLU A N 1
ATOM 890 C CA . GLU A 1 118 ? 6.373 5.451 9.020 1.00 71.25 118 GLU A CA 1
ATOM 891 C C . GLU A 1 118 ? 7.513 4.991 8.091 1.00 71.25 118 GLU A C 1
ATOM 893 O O . GLU A 1 118 ? 8.124 3.943 8.307 1.00 71.25 118 GLU A O 1
ATOM 898 N N . ARG A 1 119 ? 7.834 5.772 7.052 1.00 63.78 119 ARG A N 1
ATOM 899 C CA . ARG A 1 119 ? 9.000 5.547 6.188 1.00 63.78 119 ARG A CA 1
ATOM 900 C C . ARG A 1 119 ? 10.282 5.870 6.983 1.00 63.78 119 ARG A C 1
ATOM 902 O O . ARG A 1 119 ? 10.580 7.043 7.192 1.00 63.78 119 ARG A O 1
ATOM 909 N N . LYS A 1 120 ? 10.999 4.848 7.465 1.00 52.44 120 LYS A N 1
ATOM 910 C CA . LYS A 1 120 ? 12.344 4.974 8.060 1.00 52.44 120 LYS A CA 1
ATOM 911 C C . LYS A 1 120 ? 13.437 4.829 7.013 1.00 52.44 120 LYS A C 1
ATOM 913 O O . LYS A 1 120 ? 13.254 3.981 6.113 1.00 52.44 120 LYS A O 1
#

Secondary structure (DSSP, 8-state):
-HHHHHHHHHHHHHHHHHHHHHHHHHHHHHTT-----EEEEEEEEEEES-STTS-TT----PPEEEEEEEEE--SSHHHHHHHHHHHHHHHHHHIIIIIHHHH-SEEEEEEEEEEGGG--

Sequence (120 aa):
MGEVTLMLAGLIAFCLLVSLIYARKQSSVAQLFDPQPTDYALTIWADPADPTTGPTDAPMPQRITVEYLTRLQADSAEELASAKAGFVRRCNADFRQGFIPILGAFKIGAVLCQPAHERK